Protein AF-A0A1A8BCS4-F1 (afdb_monomer)

Nearest PDB structures (foldseek):
  7fgg-assembly1_A  TM=2.139E-01  e=9.360E+00  Chikungunya virus strain S27-African prototype

pLDDT: mean 75.87, std 18.96, range [32.59, 96.94]

Organism: Nothobranchius kadleci (NCBI:txid1051664)

Solvent-accessible surface area (backbone atoms only — not comparable to full-atom values): 10227 Å² total; per-residue (Å²): 141,85,82,96,82,87,80,89,74,86,78,83,71,91,74,89,74,66,77,77,73,78,74,73,82,80,79,46,73,67,54,54,49,52,55,51,47,51,53,56,50,51,53,51,52,51,58,71,70,42,77,80,87,71,78,77,66,94,64,94,65,77,77,85,71,79,72,79,84,70,53,79,78,69,51,50,66,58,52,50,58,48,62,71,72,48,82,82,65,83,56,96,85,54,93,62,55,50,76,56,50,63,74,47,29,89,78,46,28,68,59,53,34,65,60,48,36,57,25,50,66,68,72,53,74,65,70,85,76,70,72,75,89,84,77,86,81,82,78,82,78,80,80,70,85,81,82,125

Sequence (148 aa):
LSEIRKKHEFYLTPSIVGPAAPLTPVFNKADANKFLNYFVDKIQDIKNKLPSFLSCNDDVDEPAVHLWTSFSPVKQDDILALATTMKPSFCLADVLPCKLLLKVFDTIGPWVTKLINPSLLSGVFPSCFKHVFVEPLLKKIKFGPSRS

Structure (mmCIF, N/CA/C/O backbone):
data_AF-A0A1A8BCS4-F1
#
_entry.id   AF-A0A1A8BCS4-F1
#
loop_
_atom_site.group_PDB
_atom_site.id
_atom_site.type_symbol
_atom_site.label_atom_id
_atom_site.label_alt_id
_atom_site.label_comp_id
_atom_site.label_asym_id
_atom_site.label_entity_id
_atom_site.label_seq_id
_atom_site.pdbx_PDB_ins_code
_atom_site.Cartn_x
_atom_site.Cartn_y
_atom_site.Cartn_z
_atom_site.occupancy
_atom_site.B_iso_or_equiv
_atom_site.auth_seq_id
_atom_site.auth_comp_id
_atom_site.auth_asym_id
_atom_site.auth_atom_id
_atom_site.pdbx_PDB_model_num
ATOM 1 N N . LEU A 1 1 ? -35.129 33.860 -31.487 1.00 41.19 1 LEU A N 1
ATOM 2 C CA . LEU A 1 1 ? -35.072 35.340 -31.470 1.00 41.19 1 LEU A CA 1
ATOM 3 C C . LEU A 1 1 ? -34.068 35.680 -30.379 1.00 41.19 1 LEU A C 1
ATOM 5 O O . LEU A 1 1 ? -34.359 35.323 -29.254 1.00 41.19 1 LEU A O 1
ATOM 9 N N . SER A 1 2 ? -32.848 36.167 -30.552 1.00 32.59 2 SER A N 1
ATOM 10 C CA . SER A 1 2 ? -32.024 36.827 -31.578 1.00 32.59 2 SER A CA 1
ATOM 11 C C . SER A 1 2 ? -30.594 36.650 -31.004 1.00 32.59 2 SER A C 1
ATOM 13 O O . SER A 1 2 ? -30.428 36.771 -29.801 1.00 32.59 2 SER A O 1
ATOM 15 N N . GLU A 1 3 ? -29.545 36.170 -31.658 1.00 35.62 3 GLU A N 1
ATOM 16 C CA . GLU A 1 3 ? -28.872 36.673 -32.846 1.00 35.62 3 GLU A CA 1
ATOM 17 C C . GLU A 1 3 ? -27.841 35.613 -33.262 1.00 35.62 3 GLU A C 1
ATOM 19 O O . GLU A 1 3 ? -26.779 35.452 -32.665 1.00 35.62 3 GLU A O 1
ATOM 24 N N . ILE A 1 4 ? -28.163 34.885 -34.326 1.00 41.84 4 ILE A N 1
ATOM 25 C CA . ILE A 1 4 ? -27.171 34.260 -35.193 1.00 41.84 4 ILE A CA 1
ATOM 26 C C . ILE A 1 4 ? -26.815 35.331 -36.221 1.00 41.84 4 ILE A C 1
ATOM 28 O O . ILE A 1 4 ? -27.629 35.609 -37.098 1.00 41.84 4 ILE A O 1
ATOM 32 N N . ARG A 1 5 ? -25.633 35.943 -36.077 1.00 40.88 5 ARG A N 1
ATOM 33 C CA . ARG A 1 5 ? -24.793 36.602 -37.105 1.00 40.88 5 ARG A CA 1
ATOM 34 C C . ARG A 1 5 ? -24.067 37.801 -36.502 1.00 40.88 5 ARG A C 1
ATOM 36 O O . ARG A 1 5 ? -24.657 38.860 -36.342 1.00 40.88 5 ARG A O 1
ATOM 43 N N . LYS A 1 6 ? -22.755 37.650 -36.326 1.00 38.75 6 LYS A N 1
ATOM 44 C CA . LYS A 1 6 ? -21.707 38.493 -36.938 1.00 38.75 6 LYS A CA 1
ATOM 45 C C . LYS A 1 6 ? -20.411 38.309 -36.155 1.00 38.75 6 LYS A C 1
ATOM 47 O O . LYS A 1 6 ? -20.215 38.921 -35.116 1.00 38.75 6 LYS A O 1
ATOM 52 N N . LYS A 1 7 ? -19.516 37.496 -36.709 1.00 37.81 7 LYS A N 1
ATOM 53 C CA . LYS A 1 7 ? -18.144 37.920 -37.015 1.00 37.81 7 LYS A CA 1
ATOM 54 C C . LYS A 1 7 ? -17.483 36.850 -37.880 1.00 37.81 7 LYS A C 1
ATOM 56 O O . LYS A 1 7 ? -16.666 36.055 -37.438 1.00 37.81 7 LYS A O 1
ATOM 61 N N . HIS A 1 8 ? -17.891 36.841 -39.148 1.00 43.78 8 HIS A N 1
ATOM 62 C CA . HIS A 1 8 ? -16.910 36.638 -40.201 1.00 43.78 8 HIS A CA 1
ATOM 63 C C . HIS A 1 8 ? -16.067 37.906 -40.241 1.00 43.78 8 HIS A C 1
ATOM 65 O O . HIS A 1 8 ? -16.564 38.951 -40.642 1.00 43.78 8 HIS A O 1
ATOM 71 N N . GLU A 1 9 ? -14.823 37.798 -39.805 1.00 36.09 9 GLU A N 1
ATOM 72 C CA . GLU A 1 9 ? -13.751 38.689 -40.229 1.00 36.09 9 GLU A CA 1
ATOM 73 C C . GLU A 1 9 ? -12.463 37.869 -40.184 1.00 36.09 9 GLU A C 1
ATOM 75 O O . GLU A 1 9 ? -11.677 37.897 -39.241 1.00 36.09 9 GLU A O 1
ATOM 80 N N . PHE A 1 10 ? -12.310 37.041 -41.219 1.00 42.88 10 PHE A N 1
ATOM 81 C CA . PHE A 1 10 ? -11.008 36.547 -41.631 1.00 42.88 10 PHE A CA 1
ATOM 82 C C . PHE A 1 10 ? -10.205 37.757 -42.114 1.00 42.88 10 PHE A C 1
ATOM 84 O O . PHE A 1 10 ? -10.285 38.135 -43.281 1.00 42.88 10 PHE A O 1
ATOM 91 N N . TYR A 1 11 ? -9.439 38.376 -41.221 1.00 34.12 11 TYR A N 1
ATOM 92 C CA . TYR A 1 11 ? -8.345 39.245 -41.635 1.00 34.12 11 TYR A CA 1
ATOM 93 C C . TYR A 1 11 ? -7.176 38.356 -42.056 1.00 34.12 11 TYR A C 1
ATOM 95 O O . TYR A 1 11 ? -6.344 37.949 -41.249 1.00 34.12 11 TYR A O 1
ATOM 103 N N . LEU A 1 12 ? -7.149 38.031 -43.347 1.00 39.19 12 LEU A N 1
ATOM 104 C CA . LEU A 1 12 ? -5.924 37.673 -44.048 1.00 39.19 12 LEU A CA 1
ATOM 105 C C . LEU A 1 12 ? -5.049 38.930 -44.099 1.00 39.19 12 LEU A C 1
ATOM 107 O O . LEU A 1 12 ? -5.304 39.828 -44.897 1.00 39.19 12 LEU A O 1
ATOM 111 N N . THR A 1 13 ? -4.023 39.010 -43.255 1.00 49.34 13 THR A N 1
ATOM 112 C CA . THR A 1 13 ? -2.891 39.902 -43.515 1.00 49.34 13 THR A CA 1
ATOM 113 C C . THR A 1 13 ? -1.784 39.094 -44.198 1.00 49.34 13 THR A C 1
ATOM 115 O O . THR A 1 13 ? -1.389 38.040 -43.694 1.00 49.34 13 THR A O 1
ATOM 118 N N . PRO A 1 14 ? -1.258 39.542 -45.351 1.00 46.28 14 PRO A N 1
ATOM 119 C CA . PRO A 1 14 ? -0.080 38.940 -45.946 1.00 46.28 14 PRO A CA 1
ATOM 120 C C . PRO A 1 14 ? 1.138 39.473 -45.189 1.00 46.28 14 PRO A C 1
ATOM 122 O O . PRO A 1 14 ? 1.751 40.455 -45.592 1.00 46.28 14 PRO A O 1
ATOM 125 N N . SER A 1 15 ? 1.488 38.841 -44.070 1.00 46.62 15 SER A N 1
ATOM 126 C CA . SER A 1 15 ? 2.812 39.019 -43.467 1.00 46.62 15 SER A CA 1
ATOM 127 C C . SER A 1 15 ? 3.677 37.815 -43.827 1.00 46.62 15 SER A C 1
ATOM 129 O O . SER A 1 15 ? 3.960 36.944 -43.009 1.00 46.62 15 SER A O 1
ATOM 131 N N . ILE A 1 16 ? 4.045 37.733 -45.108 1.00 54.09 16 ILE A N 1
ATOM 132 C CA . ILE A 1 16 ? 5.029 36.771 -45.620 1.00 54.09 16 ILE A CA 1
ATOM 133 C C . ILE A 1 16 ? 6.396 37.456 -45.626 1.00 54.09 16 ILE A C 1
ATOM 135 O O . ILE A 1 16 ? 6.990 37.632 -46.675 1.00 54.09 16 ILE A O 1
ATOM 139 N N . VAL A 1 17 ? 6.866 37.887 -44.455 1.00 55.78 17 VAL A N 1
ATOM 140 C CA . VAL A 1 17 ? 8.291 37.890 -44.083 1.00 55.78 17 VAL A CA 1
ATOM 141 C C . VAL A 1 17 ? 8.333 37.802 -42.555 1.00 55.78 17 VAL A C 1
ATOM 143 O O . VAL A 1 17 ? 8.507 38.792 -41.850 1.00 55.78 17 VAL A O 1
ATOM 146 N N . GLY A 1 18 ? 8.135 36.599 -42.017 1.00 51.62 18 GLY A N 1
ATOM 147 C CA . GLY A 1 18 ? 8.740 36.280 -40.726 1.00 51.62 18 GLY A CA 1
ATOM 148 C C . GLY A 1 18 ? 10.253 36.132 -40.930 1.00 51.62 18 GLY A C 1
ATOM 149 O O . GLY A 1 18 ? 10.655 35.676 -42.007 1.00 51.62 18 GLY A O 1
ATOM 150 N N . PRO A 1 19 ? 11.113 36.499 -39.960 1.00 57.84 19 PRO A N 1
ATOM 151 C CA . PRO A 1 19 ? 12.516 36.105 -40.026 1.00 57.84 19 PRO A CA 1
ATOM 152 C C . PRO A 1 19 ? 12.567 34.587 -40.215 1.00 57.84 19 PRO A C 1
ATOM 154 O O . PRO A 1 19 ? 11.769 33.870 -39.605 1.00 57.84 19 PRO A O 1
ATOM 157 N N . ALA A 1 20 ? 13.442 34.125 -41.113 1.00 54.41 20 ALA A N 1
ATOM 158 C CA . ALA A 1 20 ? 13.601 32.713 -41.436 1.00 54.41 20 ALA A CA 1
ATOM 159 C C . ALA A 1 20 ? 13.521 31.875 -40.154 1.00 54.41 20 ALA A C 1
ATOM 161 O O . ALA A 1 20 ? 14.235 32.162 -39.189 1.00 54.41 20 ALA A O 1
ATOM 162 N N . ALA A 1 21 ? 12.615 30.889 -40.131 1.00 59.25 21 ALA A N 1
ATOM 163 C CA . ALA A 1 21 ? 12.512 29.961 -39.014 1.00 59.25 21 ALA A CA 1
ATOM 164 C C . ALA A 1 21 ? 13.931 29.473 -38.674 1.00 59.25 21 ALA A C 1
ATOM 166 O O . ALA A 1 21 ? 14.669 29.138 -39.610 1.00 59.25 21 ALA A O 1
ATOM 167 N N . PRO A 1 22 ? 14.351 29.486 -37.392 1.00 59.44 22 PRO A N 1
ATOM 168 C CA . PRO A 1 22 ? 15.677 29.015 -37.025 1.00 59.44 22 PRO A CA 1
ATOM 169 C C . PRO A 1 22 ? 15.848 27.631 -37.636 1.00 59.44 22 PRO A C 1
ATOM 171 O O . PRO A 1 22 ? 14.982 26.772 -37.453 1.00 59.44 22 PRO A O 1
ATOM 174 N N . LEU A 1 23 ? 16.903 27.478 -38.443 1.00 60.16 23 LEU A N 1
ATOM 175 C CA . LEU A 1 23 ? 17.182 26.257 -39.186 1.00 60.16 23 LEU A CA 1
ATOM 176 C C . LEU A 1 23 ? 16.976 25.078 -38.238 1.00 60.16 23 LEU A C 1
ATOM 178 O O . LEU A 1 23 ? 17.609 25.015 -37.182 1.00 60.16 23 LEU A O 1
ATOM 182 N N . THR A 1 24 ? 16.052 24.179 -38.586 1.00 59.91 24 THR A N 1
ATOM 183 C CA . THR A 1 24 ? 15.901 22.919 -37.862 1.00 59.91 24 THR A CA 1
ATOM 184 C C . THR A 1 24 ? 17.289 22.299 -37.774 1.00 59.91 24 THR A C 1
ATOM 186 O O . THR A 1 24 ? 17.925 22.185 -38.828 1.00 59.91 24 THR A O 1
ATOM 189 N N . PRO A 1 25 ? 17.795 21.950 -36.576 1.00 63.69 25 PRO A N 1
ATOM 190 C CA . PRO A 1 25 ? 19.111 21.345 -36.462 1.00 63.69 25 PRO A CA 1
ATOM 191 C C . PRO A 1 25 ? 19.150 20.139 -37.396 1.00 63.69 25 PRO A C 1
ATOM 193 O O . PRO A 1 25 ? 18.360 19.203 -37.261 1.00 63.69 25 PRO A O 1
ATOM 196 N N . VAL A 1 26 ? 20.004 20.220 -38.416 1.00 67.94 26 VAL A N 1
ATOM 197 C CA . VAL A 1 26 ? 20.188 19.142 -39.381 1.00 67.94 26 VAL A CA 1
ATOM 198 C C . VAL A 1 26 ? 20.981 18.076 -38.649 1.00 67.94 26 VAL A C 1
ATOM 200 O O . VAL A 1 26 ? 22.208 18.122 -38.614 1.00 67.94 26 VAL A O 1
ATOM 203 N N . PHE A 1 27 ? 20.264 17.158 -38.003 1.00 67.56 27 PHE A N 1
ATOM 204 C CA . PHE A 1 27 ? 20.868 16.008 -37.350 1.00 67.56 27 PHE A CA 1
ATOM 205 C C . PHE A 1 27 ? 21.545 15.163 -38.418 1.00 67.56 27 PHE A C 1
ATOM 207 O O . PHE A 1 27 ? 20.891 14.582 -39.289 1.00 67.56 27 PHE A O 1
ATOM 214 N N . ASN A 1 28 ? 22.868 15.134 -38.378 1.00 77.25 28 ASN A N 1
ATOM 215 C CA . ASN A 1 28 ? 23.650 14.340 -39.305 1.00 77.25 28 ASN A CA 1
ATOM 216 C C . ASN A 1 28 ? 23.972 12.970 -38.681 1.00 77.25 28 ASN A C 1
ATOM 218 O O . ASN A 1 28 ? 23.711 12.693 -37.507 1.00 77.25 28 ASN A O 1
ATOM 222 N N . LYS A 1 29 ? 24.564 12.078 -39.477 1.00 78.25 29 LYS A N 1
ATOM 223 C CA . LYS A 1 29 ? 24.953 10.737 -39.016 1.00 78.25 29 LYS A CA 1
ATOM 224 C C . LYS A 1 29 ? 25.927 10.778 -37.826 1.00 78.25 29 LYS A C 1
ATOM 226 O O . LYS A 1 29 ? 25.906 9.870 -37.001 1.00 78.25 29 LYS A O 1
ATOM 231 N N . ALA A 1 30 ? 26.762 11.812 -37.718 1.00 80.88 30 ALA A N 1
ATOM 232 C CA . ALA A 1 30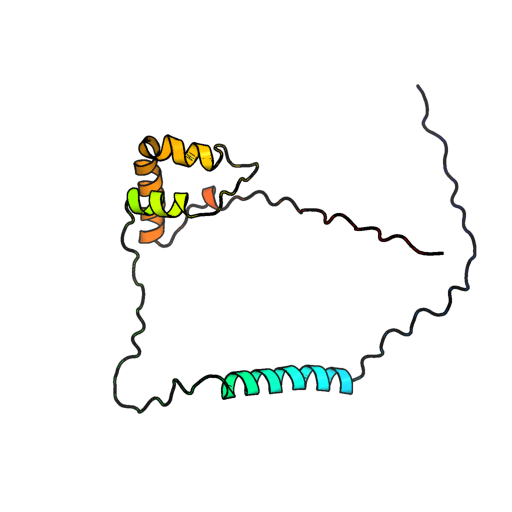 ? 27.684 11.968 -36.597 1.00 80.88 30 ALA A CA 1
ATOM 233 C C . ALA A 1 30 ? 26.944 12.299 -35.289 1.00 80.88 30 ALA A C 1
ATOM 235 O O . ALA A 1 30 ? 27.313 11.760 -34.247 1.00 80.88 30 ALA A O 1
ATOM 236 N N . ASP A 1 31 ? 25.863 13.083 -35.338 1.00 84.31 31 ASP A N 1
ATOM 237 C CA . ASP A 1 31 ? 25.013 13.363 -34.171 1.00 84.31 31 ASP A CA 1
ATOM 238 C C . ASP A 1 31 ? 24.293 12.101 -33.685 1.00 84.31 31 ASP A C 1
ATOM 240 O O . ASP A 1 31 ? 24.260 11.821 -32.485 1.00 84.31 31 ASP A O 1
ATOM 244 N N . ALA A 1 32 ? 23.787 11.288 -34.618 1.00 86.12 32 ALA A N 1
ATOM 245 C CA . ALA A 1 32 ? 23.178 9.996 -34.304 1.00 86.12 32 ALA A CA 1
ATOM 246 C C . ALA A 1 32 ? 24.191 9.014 -33.689 1.00 86.12 32 ALA A C 1
ATOM 248 O O . ALA A 1 32 ? 23.893 8.353 -32.695 1.00 86.12 32 ALA A O 1
ATOM 249 N N . ASN A 1 33 ? 25.413 8.960 -34.229 1.00 91.06 33 ASN A N 1
ATOM 250 C CA . ASN A 1 33 ? 26.482 8.126 -33.680 1.00 91.06 33 ASN A CA 1
ATOM 251 C C . ASN A 1 33 ? 26.915 8.599 -32.286 1.00 91.06 33 ASN A C 1
ATOM 253 O O . ASN A 1 33 ? 27.124 7.779 -31.397 1.00 91.06 33 ASN A O 1
ATOM 257 N N . LYS A 1 34 ? 27.009 9.915 -32.065 1.00 92.56 34 LYS A N 1
ATOM 258 C CA . LYS A 1 34 ? 27.320 10.491 -30.750 1.00 92.56 34 LYS A CA 1
ATOM 259 C C . LYS A 1 34 ? 26.233 10.167 -29.727 1.00 92.56 34 LYS A C 1
ATOM 261 O O . LYS A 1 34 ? 26.552 9.822 -28.591 1.00 92.56 34 LYS A O 1
ATOM 266 N N . PHE A 1 35 ? 24.968 10.246 -30.135 1.00 90.94 35 PHE A N 1
ATOM 267 C CA . PHE A 1 35 ? 23.835 9.844 -29.309 1.00 90.94 35 PHE A CA 1
ATOM 268 C C . PHE A 1 35 ? 23.918 8.361 -28.943 1.00 90.94 35 PHE A C 1
ATOM 270 O O . PHE A 1 35 ? 23.842 8.035 -27.765 1.00 90.94 35 PHE A O 1
ATOM 277 N N . LEU A 1 36 ? 24.145 7.472 -29.914 1.00 93.62 36 LEU A N 1
ATOM 278 C CA . LEU A 1 36 ? 24.282 6.035 -29.666 1.00 93.62 36 LEU A CA 1
ATOM 279 C C . LEU A 1 36 ? 25.444 5.722 -28.712 1.00 93.62 36 LEU A C 1
ATOM 281 O O . LEU A 1 36 ? 25.248 5.022 -27.717 1.00 93.62 36 LEU A O 1
ATOM 285 N N . ASN A 1 37 ? 26.627 6.274 -28.987 1.00 95.69 37 ASN A N 1
ATOM 286 C CA . ASN A 1 37 ? 27.828 6.029 -28.189 1.00 95.69 37 ASN A CA 1
ATOM 287 C C . ASN A 1 37 ? 27.650 6.496 -26.742 1.00 95.69 37 ASN A C 1
ATOM 289 O O . ASN A 1 37 ? 28.056 5.784 -25.833 1.00 95.69 37 ASN A O 1
ATOM 293 N N . TYR A 1 38 ? 26.936 7.605 -26.507 1.00 96.75 38 TYR A N 1
ATOM 294 C CA . TYR A 1 38 ? 26.606 8.037 -25.147 1.00 96.75 38 TYR A CA 1
ATOM 295 C C . TYR A 1 38 ? 25.902 6.940 -24.336 1.00 96.75 38 TYR A C 1
ATOM 297 O O . TYR A 1 38 ? 26.236 6.743 -23.170 1.00 96.75 38 TYR A O 1
ATOM 305 N N . PHE A 1 39 ? 24.939 6.213 -24.916 1.00 95.19 39 PHE A N 1
ATOM 306 C CA . PHE A 1 39 ? 24.253 5.135 -24.192 1.00 95.19 39 PHE A CA 1
ATOM 307 C C . PHE A 1 39 ? 25.144 3.917 -23.989 1.00 95.19 39 PHE A C 1
ATOM 309 O O . PHE A 1 39 ? 25.099 3.322 -22.913 1.00 95.19 39 PHE A O 1
ATOM 316 N N . VAL A 1 40 ? 25.955 3.559 -24.987 1.00 95.81 40 VAL A N 1
ATOM 317 C CA . VAL A 1 40 ? 26.926 2.460 -24.868 1.00 95.81 40 VAL A CA 1
ATOM 318 C C . VAL A 1 40 ? 27.891 2.742 -23.718 1.00 95.81 40 VAL A C 1
ATOM 320 O O . VAL A 1 40 ? 28.003 1.923 -22.802 1.00 95.81 40 VAL A O 1
ATOM 323 N N . ASP A 1 41 ? 28.488 3.932 -23.710 1.00 96.94 41 ASP A N 1
ATOM 324 C CA . ASP A 1 41 ? 29.428 4.371 -22.681 1.00 96.94 41 ASP A CA 1
ATOM 325 C C . ASP A 1 41 ? 28.741 4.436 -21.316 1.00 96.94 41 ASP A C 1
ATOM 327 O O . ASP A 1 41 ? 29.249 3.888 -20.344 1.00 96.94 41 ASP A O 1
ATOM 331 N N . LYS A 1 42 ? 27.533 5.013 -21.234 1.00 95.00 42 LYS A N 1
ATOM 332 C CA . LYS A 1 42 ? 26.747 5.085 -19.991 1.00 95.00 42 LYS A CA 1
ATOM 333 C C . LYS A 1 42 ? 26.468 3.700 -19.407 1.00 95.00 42 LYS A C 1
ATOM 335 O O . LYS A 1 42 ? 26.566 3.525 -18.194 1.00 95.00 42 LYS A O 1
ATOM 340 N N . ILE A 1 43 ? 26.098 2.729 -20.242 1.00 92.81 43 ILE A N 1
ATOM 341 C CA . ILE A 1 43 ? 25.823 1.355 -19.804 1.00 92.81 43 ILE A CA 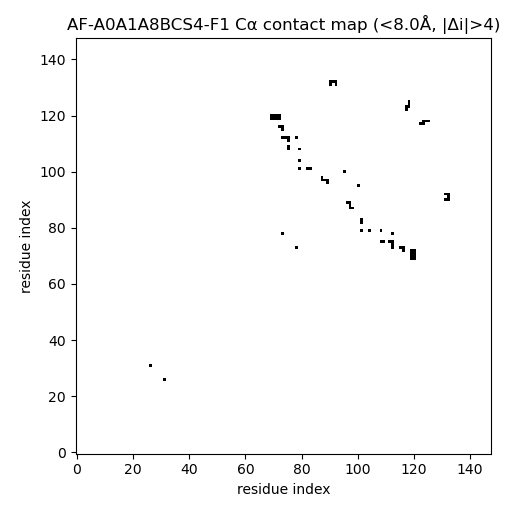1
ATOM 342 C C . ILE A 1 43 ? 27.103 0.702 -19.284 1.00 92.81 43 ILE A C 1
ATOM 344 O O . ILE A 1 43 ? 27.058 0.056 -18.237 1.00 92.81 43 ILE A O 1
ATOM 348 N N . GLN A 1 44 ? 28.234 0.871 -19.975 1.00 93.81 44 GLN A N 1
ATOM 349 C CA . GLN A 1 44 ? 29.521 0.360 -19.495 1.00 93.81 44 GLN A CA 1
ATOM 350 C C . GLN A 1 44 ? 29.926 1.010 -18.173 1.00 93.81 44 GLN A C 1
ATOM 352 O O . GLN A 1 44 ? 30.289 0.309 -17.235 1.00 93.81 44 GLN A O 1
ATOM 357 N N . ASP A 1 45 ? 29.774 2.325 -18.056 1.00 94.38 45 ASP A N 1
ATOM 358 C CA . ASP A 1 45 ? 30.056 3.074 -16.835 1.00 94.38 45 ASP A CA 1
ATOM 359 C C . ASP A 1 45 ? 29.221 2.580 -15.651 1.00 94.38 45 ASP A C 1
ATOM 361 O O . ASP A 1 45 ? 29.743 2.410 -14.551 1.00 94.38 45 ASP A O 1
ATOM 365 N N . ILE A 1 46 ? 27.925 2.333 -15.866 1.00 91.50 46 ILE A N 1
ATOM 366 C CA . ILE A 1 46 ? 27.038 1.770 -14.841 1.00 91.50 46 ILE A CA 1
ATOM 367 C C . ILE A 1 46 ? 27.503 0.364 -14.457 1.00 91.50 46 ILE A C 1
ATOM 369 O O . ILE A 1 46 ? 27.595 0.080 -13.268 1.00 91.50 46 ILE A O 1
ATOM 373 N N . LYS A 1 47 ? 27.833 -0.494 -15.431 1.00 86.88 47 LYS A N 1
ATOM 374 C CA . LYS A 1 47 ? 28.338 -1.854 -15.173 1.00 86.88 47 LYS A CA 1
ATOM 375 C C . LYS A 1 47 ? 29.649 -1.849 -14.386 1.00 86.88 47 LYS A C 1
ATOM 377 O O . LYS A 1 47 ? 29.789 -2.646 -13.473 1.00 86.88 47 LYS A O 1
ATOM 382 N N . ASN A 1 48 ? 30.567 -0.941 -14.708 1.00 87.06 48 ASN A N 1
ATOM 383 C CA . ASN A 1 48 ? 31.869 -0.829 -14.046 1.00 87.06 48 ASN A CA 1
ATOM 384 C C . ASN A 1 48 ? 31.761 -0.237 -12.632 1.00 87.06 48 ASN A C 1
ATOM 386 O O . ASN A 1 48 ? 32.571 -0.554 -11.766 1.00 87.06 48 ASN A O 1
ATOM 390 N N . LYS A 1 49 ? 30.785 0.651 -12.400 1.00 87.81 49 LYS A N 1
ATOM 391 C CA . LYS A 1 49 ? 30.509 1.249 -11.080 1.00 87.81 49 LYS A CA 1
ATOM 392 C C . LYS A 1 49 ? 29.670 0.346 -10.188 1.00 87.81 49 LYS A C 1
ATOM 394 O O . LYS A 1 49 ? 29.618 0.570 -8.980 1.00 87.81 49 LYS A O 1
ATOM 399 N N . LEU A 1 50 ? 28.984 -0.628 -10.774 1.00 82.06 50 LEU A N 1
ATOM 400 C CA . LEU A 1 50 ? 28.277 -1.645 -10.029 1.00 82.06 50 LEU A CA 1
ATOM 401 C C . LEU A 1 50 ? 29.330 -2.567 -9.393 1.00 82.06 50 LEU A C 1
ATOM 403 O O . LEU A 1 50 ? 30.168 -3.101 -10.119 1.00 82.06 50 LEU A O 1
ATOM 407 N N . PRO A 1 51 ? 29.345 -2.738 -8.061 1.00 72.69 51 PRO A N 1
ATOM 408 C CA . PRO A 1 51 ? 30.259 -3.677 -7.428 1.00 72.69 51 PRO A CA 1
ATOM 409 C C . PRO A 1 51 ? 30.100 -5.059 -8.068 1.00 72.69 51 PRO A C 1
ATOM 411 O O . PRO A 1 51 ? 28.982 -5.473 -8.373 1.00 72.69 51 PRO A O 1
ATOM 414 N N . SER A 1 52 ? 31.204 -5.773 -8.282 1.00 64.19 52 SER A N 1
ATOM 415 C CA . SER A 1 52 ? 31.192 -7.144 -8.793 1.00 64.19 52 SER A CA 1
ATOM 416 C C . SER A 1 52 ? 30.535 -8.079 -7.774 1.00 64.19 52 SER A C 1
ATOM 418 O O . SER A 1 52 ? 31.217 -8.794 -7.051 1.00 64.19 52 SER A O 1
ATOM 420 N N . PHE A 1 53 ? 29.205 -8.092 -7.686 1.00 57.59 53 PHE A N 1
ATOM 421 C CA . PHE A 1 53 ? 28.481 -9.032 -6.821 1.00 57.59 53 PHE A CA 1
ATOM 422 C C . PHE A 1 53 ? 28.483 -10.460 -7.381 1.00 57.59 53 PHE A C 1
ATOM 424 O O . PHE A 1 53 ? 27.875 -11.347 -6.801 1.00 57.59 53 PHE A O 1
ATOM 431 N N . LEU A 1 54 ? 29.123 -10.676 -8.532 1.00 55.78 54 LEU A N 1
ATOM 432 C CA . LEU A 1 54 ? 29.151 -11.943 -9.247 1.00 55.78 54 LEU A CA 1
ATOM 433 C C . LEU A 1 54 ? 30.589 -12.272 -9.658 1.00 55.78 54 LEU A C 1
ATOM 435 O O . LEU A 1 54 ? 30.903 -12.366 -10.840 1.00 55.78 54 LEU A O 1
ATOM 439 N N . SER A 1 55 ? 31.474 -12.453 -8.680 1.00 50.38 55 SER A N 1
ATOM 440 C CA . SER A 1 55 ? 32.503 -13.483 -8.835 1.00 50.38 55 SER A CA 1
ATOM 441 C C . SER A 1 55 ? 31.912 -14.750 -8.233 1.00 50.38 55 SER A C 1
ATOM 443 O O . SER A 1 55 ? 32.141 -15.069 -7.071 1.00 50.38 55 SER A O 1
ATOM 445 N N . CYS A 1 56 ? 31.035 -15.388 -9.006 1.00 45.41 56 CYS A N 1
ATOM 446 C CA . CYS A 1 56 ? 30.520 -16.714 -8.711 1.00 45.41 56 CYS A CA 1
ATOM 447 C C . CYS A 1 56 ? 31.714 -17.668 -8.784 1.00 45.41 56 CYS A C 1
ATOM 449 O O . CYS A 1 56 ? 32.135 -18.049 -9.873 1.00 45.41 56 CYS A O 1
ATOM 451 N N . ASN A 1 57 ? 32.321 -17.968 -7.638 1.00 49.16 57 ASN A N 1
ATOM 452 C CA . ASN A 1 57 ? 33.120 -19.177 -7.530 1.00 49.16 57 ASN A CA 1
ATOM 453 C C . ASN A 1 57 ? 32.123 -20.339 -7.597 1.00 49.16 57 ASN A C 1
ATOM 455 O O . ASN A 1 57 ? 31.120 -20.313 -6.888 1.00 49.16 57 ASN A O 1
ATOM 459 N N . ASP A 1 58 ? 32.382 -21.288 -8.494 1.00 48.25 58 ASP A N 1
ATOM 460 C CA . ASP A 1 58 ? 31.624 -22.521 -8.762 1.00 48.25 58 ASP A CA 1
ATOM 461 C C . ASP A 1 58 ? 31.633 -23.510 -7.571 1.00 48.25 58 ASP A C 1
ATOM 463 O O . ASP A 1 58 ? 31.834 -24.709 -7.737 1.00 48.25 58 ASP A O 1
ATOM 467 N N . ASP A 1 59 ? 31.404 -23.027 -6.353 1.00 47.47 59 ASP A N 1
ATOM 468 C CA . ASP A 1 59 ? 31.088 -23.865 -5.204 1.00 47.47 59 ASP A CA 1
ATOM 469 C C . ASP A 1 59 ? 29.626 -23.627 -4.846 1.00 47.47 59 ASP A C 1
ATOM 471 O O . ASP A 1 59 ? 29.213 -22.522 -4.501 1.00 47.47 59 ASP A O 1
ATOM 475 N N . VAL A 1 60 ? 28.849 -24.693 -5.023 1.00 53.38 60 VAL A N 1
ATOM 476 C CA . VAL A 1 60 ? 27.407 -24.809 -4.820 1.00 53.38 60 VAL A CA 1
ATOM 477 C C . VAL A 1 60 ? 26.968 -24.128 -3.523 1.00 53.38 60 VAL A C 1
ATOM 479 O O . VAL A 1 60 ? 26.978 -24.733 -2.456 1.00 53.38 60 VAL A O 1
ATOM 482 N N . ASP A 1 61 ? 26.507 -22.892 -3.639 1.00 53.47 61 ASP A N 1
ATOM 483 C CA . ASP A 1 61 ? 25.462 -22.365 -2.781 1.00 53.47 61 ASP A CA 1
ATOM 484 C C . ASP A 1 61 ? 24.414 -21.810 -3.741 1.00 53.47 61 ASP A C 1
ATOM 486 O O . ASP A 1 61 ? 24.647 -20.854 -4.487 1.00 53.47 61 ASP A O 1
ATOM 490 N N . GLU A 1 62 ? 23.304 -22.538 -3.834 1.00 56.53 62 GLU A N 1
ATOM 491 C CA . GLU A 1 62 ? 22.120 -22.158 -4.592 1.00 56.53 62 GLU A CA 1
ATOM 492 C C . GLU A 1 62 ? 21.878 -20.657 -4.369 1.00 56.53 62 GLU A C 1
ATOM 494 O O . GLU A 1 62 ? 21.833 -20.232 -3.208 1.00 56.53 62 GLU A O 1
ATOM 49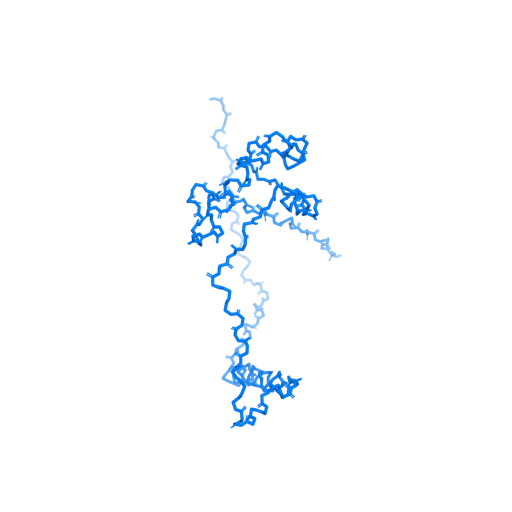9 N N . PRO A 1 63 ? 21.767 -19.813 -5.421 1.00 56.88 63 PRO A N 1
ATOM 500 C CA . PRO A 1 63 ? 21.385 -18.433 -5.186 1.00 56.88 63 PRO A CA 1
ATOM 501 C C . PRO A 1 63 ? 20.090 -18.531 -4.400 1.00 56.88 63 PRO A C 1
ATOM 503 O O . PRO A 1 63 ? 19.180 -19.220 -4.853 1.00 56.88 63 PRO A O 1
ATOM 506 N N . ALA A 1 64 ? 20.018 -17.923 -3.215 1.00 59.06 64 ALA A N 1
ATOM 507 C CA . ALA A 1 64 ? 18.781 -17.853 -2.460 1.00 59.06 64 ALA A CA 1
ATOM 508 C C . ALA A 1 64 ? 17.792 -17.003 -3.271 1.00 59.06 64 ALA A C 1
ATOM 510 O O . ALA A 1 64 ? 17.534 -15.833 -2.992 1.00 59.06 64 ALA A O 1
ATOM 511 N N . VAL A 1 65 ? 17.246 -17.589 -4.334 1.00 59.06 65 VAL A N 1
ATOM 512 C CA . VAL A 1 65 ? 15.994 -17.212 -4.936 1.00 59.06 65 VAL A CA 1
ATOM 513 C C . VAL A 1 65 ? 15.004 -17.507 -3.834 1.00 59.06 65 VAL A C 1
ATOM 515 O O . VAL A 1 65 ? 14.493 -18.614 -3.701 1.00 59.06 65 VAL A O 1
ATOM 518 N N . HIS A 1 66 ? 14.780 -16.510 -2.983 1.00 62.91 66 HIS A N 1
ATOM 519 C CA . HIS A 1 66 ? 13.615 -16.451 -2.125 1.00 62.91 66 HIS A CA 1
ATOM 520 C C . HIS A 1 66 ? 12.399 -16.405 -3.049 1.00 62.91 66 HIS A C 1
ATOM 522 O O . HIS A 1 66 ? 11.836 -15.347 -3.327 1.00 62.91 66 HIS A O 1
ATOM 528 N N . LEU A 1 67 ? 12.050 -17.564 -3.604 1.00 71.50 67 LEU A N 1
ATOM 529 C CA . LEU A 1 67 ? 10.909 -17.734 -4.463 1.00 71.50 67 LEU A CA 1
ATOM 530 C C . LEU A 1 67 ? 9.708 -17.572 -3.547 1.00 71.50 67 LEU A C 1
ATOM 532 O O . LEU A 1 67 ? 9.384 -18.444 -2.743 1.00 71.50 67 LEU A O 1
ATOM 536 N N . TRP A 1 68 ? 9.092 -16.399 -3.611 1.00 72.81 68 TRP A N 1
ATOM 537 C CA . TRP A 1 68 ? 7.832 -16.141 -2.937 1.00 72.81 68 TRP A CA 1
ATOM 538 C C . TRP A 1 68 ? 6.756 -16.971 -3.628 1.00 72.81 68 TRP A C 1
ATOM 540 O O . TRP A 1 68 ? 6.150 -16.548 -4.608 1.00 72.81 68 TRP A O 1
ATOM 550 N N . THR A 1 69 ? 6.563 -18.192 -3.139 1.00 83.44 69 THR A N 1
ATOM 551 C CA . THR A 1 69 ? 5.576 -19.136 -3.673 1.00 83.44 69 THR A CA 1
ATOM 552 C C . THR A 1 69 ? 4.162 -18.822 -3.196 1.00 83.44 69 THR A C 1
ATOM 554 O O . THR A 1 69 ? 3.196 -19.239 -3.828 1.00 83.44 69 THR A O 1
ATOM 557 N N . SER A 1 70 ? 4.025 -18.080 -2.094 1.00 86.38 70 SER A N 1
ATOM 558 C CA . SER A 1 70 ? 2.734 -17.696 -1.526 1.00 86.38 70 SER A CA 1
ATOM 559 C C . SER A 1 70 ? 2.854 -16.470 -0.627 1.00 86.38 70 SER A C 1
ATOM 561 O O . SER A 1 70 ? 3.913 -16.212 -0.054 1.00 86.38 70 SER A O 1
ATOM 563 N N . PHE A 1 71 ? 1.744 -15.756 -0.457 1.00 90.62 71 PHE A N 1
ATOM 564 C CA . PHE A 1 71 ? 1.607 -14.706 0.543 1.00 90.62 71 PHE A CA 1
ATOM 565 C C . PHE A 1 71 ? 0.950 -15.259 1.807 1.00 90.62 71 PHE A C 1
ATOM 567 O O . PHE A 1 71 ? -0.061 -15.962 1.739 1.00 90.62 71 PHE A O 1
ATOM 574 N N . SER A 1 72 ? 1.481 -14.878 2.966 1.00 91.06 72 SER A N 1
ATOM 575 C CA . SER A 1 72 ? 0.789 -15.095 4.233 1.00 91.06 72 SER A CA 1
ATOM 576 C C . SER A 1 72 ? -0.498 -14.259 4.274 1.00 91.06 72 SER A C 1
ATOM 578 O O . SER A 1 72 ? -0.472 -13.095 3.864 1.00 91.06 72 SER A O 1
ATOM 580 N N . PRO A 1 73 ? -1.616 -14.805 4.785 1.00 94.00 73 PRO A N 1
ATOM 581 C CA . PRO A 1 73 ? -2.830 -14.028 4.989 1.00 94.00 73 PRO A CA 1
ATOM 582 C C . PRO A 1 73 ? -2.575 -12.821 5.896 1.00 94.00 73 PRO A C 1
ATOM 584 O O . PRO A 1 73 ? -1.942 -12.949 6.945 1.00 94.00 73 PRO A O 1
ATOM 587 N N . VAL A 1 74 ? -3.108 -11.665 5.511 1.00 96.75 74 VAL A N 1
ATOM 588 C CA . VAL A 1 74 ? -3.068 -10.439 6.312 1.00 96.75 74 VAL A CA 1
ATOM 589 C C . VAL A 1 74 ? -4.208 -10.414 7.326 1.00 96.75 74 VAL A C 1
ATOM 591 O O . VAL A 1 74 ? -5.288 -10.975 7.091 1.00 96.75 74 VAL A O 1
ATOM 594 N N . LYS A 1 75 ? -3.976 -9.744 8.454 1.00 96.88 75 LYS A N 1
ATOM 595 C CA . LYS A 1 75 ? -4.978 -9.472 9.487 1.00 96.88 75 LYS A CA 1
ATOM 596 C C . LYS A 1 75 ? -5.582 -8.084 9.298 1.00 96.88 75 LYS A C 1
ATOM 598 O O . LYS A 1 75 ? -5.041 -7.227 8.602 1.00 96.88 75 LYS A O 1
ATOM 603 N N . GLN A 1 76 ? -6.701 -7.854 9.977 1.00 96.81 76 GLN A N 1
ATOM 604 C CA . GLN A 1 76 ? -7.363 -6.553 9.991 1.00 96.81 76 GLN A CA 1
ATOM 605 C C . GLN A 1 76 ? -6.433 -5.441 10.501 1.00 96.81 76 GLN A C 1
ATOM 607 O O . GLN A 1 76 ? -6.389 -4.372 9.897 1.00 96.81 76 GLN A O 1
ATOM 612 N N . ASP A 1 77 ? -5.656 -5.712 11.552 1.00 96.62 77 ASP A N 1
ATOM 613 C CA . ASP A 1 77 ? -4.718 -4.743 12.130 1.00 96.62 77 ASP A CA 1
ATOM 614 C C . ASP A 1 77 ? -3.602 -4.364 11.150 1.00 96.62 77 ASP A C 1
ATOM 616 O O . ASP A 1 77 ? -3.247 -3.191 11.051 1.00 96.62 77 ASP A O 1
ATOM 620 N N . ASP A 1 78 ? -3.110 -5.330 10.365 1.00 96.44 78 ASP A N 1
ATOM 621 C CA . ASP A 1 78 ? -2.098 -5.082 9.332 1.00 96.44 78 ASP A CA 1
ATOM 622 C C . ASP A 1 78 ? -2.643 -4.114 8.271 1.00 96.44 78 ASP A C 1
ATOM 624 O O . ASP A 1 78 ? -1.975 -3.161 7.865 1.00 96.44 78 ASP A O 1
ATOM 628 N N . ILE A 1 79 ? -3.896 -4.325 7.850 1.00 95.88 79 ILE A N 1
ATOM 629 C CA . ILE A 1 79 ? -4.569 -3.473 6.864 1.00 95.88 79 ILE A CA 1
ATOM 630 C C . ILE A 1 79 ? -4.845 -2.083 7.444 1.00 95.88 79 ILE A C 1
ATOM 632 O O . ILE A 1 79 ? -4.653 -1.090 6.744 1.00 95.88 79 ILE A O 1
ATOM 636 N N . LEU A 1 80 ? -5.268 -1.984 8.707 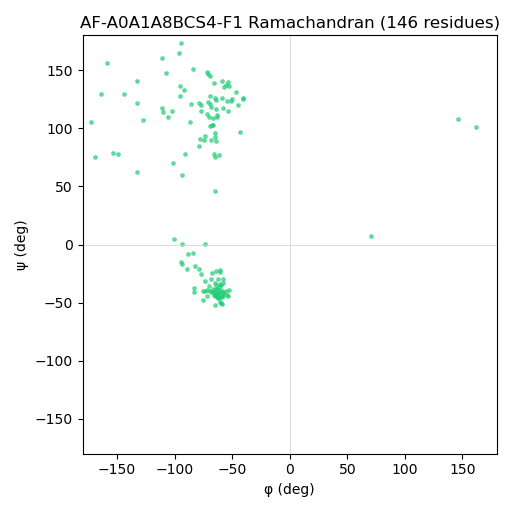1.00 95.69 80 LEU A N 1
ATOM 637 C CA . LEU A 1 80 ? -5.513 -0.698 9.362 1.00 95.69 80 LEU A CA 1
ATOM 638 C C . LEU A 1 80 ? -4.217 0.109 9.513 1.00 95.69 80 LEU A C 1
ATOM 640 O O . LEU A 1 80 ? -4.185 1.304 9.201 1.00 95.69 80 LEU A O 1
ATOM 644 N N . ALA A 1 81 ? -3.135 -0.540 9.944 1.00 95.88 81 ALA A N 1
ATOM 645 C CA . ALA A 1 81 ? -1.818 0.081 10.056 1.00 95.88 81 ALA A CA 1
ATOM 646 C C . ALA A 1 81 ? -1.321 0.583 8.690 1.00 95.88 81 ALA A C 1
ATOM 648 O O . ALA A 1 81 ? -0.815 1.700 8.566 1.00 95.88 81 ALA A O 1
ATOM 649 N N . LEU A 1 82 ? -1.539 -0.196 7.630 1.00 94.75 82 LEU A N 1
ATOM 650 C CA . LEU A 1 82 ? -1.217 0.231 6.274 1.00 94.75 82 LEU A CA 1
ATOM 651 C C . LEU A 1 82 ? -2.078 1.428 5.840 1.00 94.75 82 LEU A C 1
ATOM 653 O O . LEU A 1 82 ? -1.555 2.464 5.435 1.00 94.75 82 LEU A O 1
ATOM 657 N N . ALA A 1 83 ? -3.399 1.328 5.964 1.00 91.81 83 ALA A N 1
ATOM 658 C CA . ALA A 1 83 ? -4.327 2.354 5.497 1.00 91.81 83 ALA A CA 1
ATOM 659 C C . ALA A 1 83 ? -4.144 3.705 6.214 1.00 91.81 83 ALA A C 1
ATOM 661 O O . ALA A 1 83 ? -4.381 4.755 5.618 1.00 91.81 83 ALA A O 1
ATOM 662 N N . THR A 1 84 ? -3.696 3.695 7.472 1.00 92.75 84 THR A N 1
ATOM 663 C CA . THR A 1 84 ? -3.419 4.915 8.252 1.00 92.75 84 THR A CA 1
ATOM 664 C C . THR A 1 84 ? -2.101 5.598 7.880 1.00 92.75 84 THR A C 1
ATOM 666 O O . THR A 1 84 ? -1.982 6.811 8.055 1.00 92.75 84 THR A O 1
ATOM 669 N N . THR A 1 85 ? -1.127 4.862 7.339 1.00 93.44 85 THR A N 1
ATOM 670 C CA . THR A 1 85 ? 0.171 5.416 6.905 1.00 93.44 85 THR A CA 1
ATOM 671 C C . THR A 1 85 ? 0.167 5.894 5.453 1.00 93.44 85 THR A C 1
ATOM 673 O O . THR A 1 85 ? 0.988 6.728 5.064 1.00 93.44 85 THR A O 1
ATOM 676 N N . MET A 1 86 ? -0.771 5.408 4.641 1.00 89.75 86 MET A N 1
ATOM 677 C CA . MET A 1 86 ? -0.913 5.816 3.247 1.00 89.75 86 MET A CA 1
ATOM 678 C C . MET A 1 86 ? -1.409 7.261 3.112 1.00 89.75 86 MET A C 1
ATOM 680 O O . MET A 1 86 ? -2.258 7.742 3.862 1.00 89.75 86 MET A O 1
ATOM 684 N N . LYS A 1 87 ? -0.923 7.958 2.077 1.00 89.00 87 LYS A N 1
ATOM 685 C CA . LYS A 1 87 ? -1.472 9.263 1.699 1.00 89.00 87 LYS A CA 1
ATOM 686 C C . LYS A 1 87 ? -2.931 9.078 1.256 1.00 89.00 87 LYS A C 1
ATOM 688 O O . LYS A 1 87 ? -3.157 8.330 0.304 1.00 89.00 87 LYS A O 1
ATOM 693 N N . PRO A 1 88 ? -3.901 9.793 1.855 1.00 84.62 88 PRO A N 1
ATOM 694 C CA . PRO A 1 88 ? -5.287 9.710 1.421 1.00 84.62 88 PRO A CA 1
ATOM 695 C C . PRO A 1 88 ? -5.420 10.108 -0.050 1.00 84.62 88 PRO A C 1
ATOM 697 O O . PRO A 1 88 ? -4.993 11.197 -0.449 1.00 84.62 88 PRO A O 1
ATOM 700 N N . SER A 1 89 ? -6.027 9.232 -0.840 1.00 78.31 89 SER A N 1
ATOM 701 C CA . SER A 1 89 ? -6.466 9.503 -2.206 1.00 78.31 89 SER A CA 1
ATOM 702 C C . SER A 1 89 ? -7.995 9.529 -2.264 1.00 78.31 89 SER A C 1
ATOM 704 O O . SER A 1 89 ? -8.683 9.067 -1.351 1.00 78.31 89 SER A O 1
ATOM 706 N N . PHE A 1 90 ? -8.525 10.145 -3.316 1.00 78.25 90 PHE A N 1
ATOM 707 C CA . PHE A 1 90 ? -9.953 10.185 -3.604 1.00 78.25 90 PHE A CA 1
ATOM 708 C C . PHE A 1 90 ? -10.141 10.124 -5.119 1.00 78.25 90 PHE A C 1
ATOM 710 O O . PHE A 1 90 ? -9.510 10.895 -5.847 1.00 78.25 90 PHE A O 1
ATOM 717 N N . CYS A 1 91 ? -10.990 9.215 -5.580 1.00 71.31 91 CYS A N 1
ATOM 718 C CA . CYS A 1 91 ? -11.489 9.139 -6.944 1.00 71.31 91 CYS A CA 1
ATOM 719 C C . CYS A 1 91 ? -12.960 9.569 -6.970 1.00 71.31 91 CYS A C 1
ATOM 721 O O . CYS A 1 91 ? -13.713 9.292 -6.043 1.00 71.31 91 CYS A O 1
ATOM 723 N N . LEU A 1 92 ? -13.405 10.193 -8.064 1.00 75.00 92 LEU A N 1
ATOM 724 C CA . LEU A 1 92 ? -14.820 10.543 -8.255 1.00 75.00 92 LEU A CA 1
ATOM 725 C C . LEU A 1 92 ? -15.751 9.317 -8.261 1.00 75.00 92 LEU A C 1
ATOM 727 O O . LEU A 1 92 ? -16.941 9.456 -8.003 1.00 75.00 92 LEU A O 1
ATOM 731 N N . ALA A 1 93 ? -15.213 8.130 -8.555 1.00 76.81 93 ALA A N 1
ATOM 732 C CA . ALA A 1 93 ? -15.948 6.870 -8.513 1.00 76.81 93 ALA A CA 1
ATOM 733 C C . ALA A 1 93 ? -16.021 6.249 -7.103 1.00 76.81 93 ALA A C 1
ATOM 735 O O . ALA A 1 93 ? -16.729 5.258 -6.915 1.00 76.81 93 ALA A O 1
ATOM 736 N N . ASP A 1 94 ? -15.307 6.802 -6.116 1.00 79.12 94 ASP A N 1
ATOM 737 C CA . ASP A 1 94 ? -15.305 6.259 -4.761 1.00 79.12 94 ASP A CA 1
ATOM 738 C C . ASP A 1 94 ? -16.594 6.645 -4.034 1.00 79.12 94 ASP A C 1
ATOM 740 O O . ASP A 1 94 ? -16.880 7.818 -3.794 1.00 79.12 94 ASP A O 1
ATOM 744 N N . VAL A 1 95 ? -17.354 5.636 -3.606 1.00 79.88 95 VAL A N 1
ATOM 745 C CA . VAL A 1 95 ? -18.582 5.829 -2.815 1.00 79.88 95 VAL A CA 1
ATOM 746 C C . VAL A 1 95 ? -18.268 6.384 -1.417 1.00 79.88 95 VAL A C 1
ATOM 748 O O . VAL A 1 95 ? -19.113 7.032 -0.801 1.00 79.88 95 VAL A O 1
ATOM 751 N N . LEU A 1 96 ? -17.050 6.151 -0.906 1.00 82.44 96 LEU A N 1
ATOM 752 C CA . LEU A 1 96 ? -16.649 6.524 0.448 1.00 82.44 96 LEU A CA 1
ATOM 753 C C . LEU A 1 96 ? -15.281 7.230 0.466 1.00 82.44 96 LEU A C 1
ATOM 755 O O . LEU A 1 96 ? -14.275 6.629 0.091 1.00 82.44 96 LEU A O 1
ATOM 759 N N . PRO A 1 97 ? -15.195 8.470 0.981 1.00 86.81 97 PRO A N 1
ATOM 760 C CA . PRO A 1 97 ? -13.918 9.140 1.196 1.00 86.81 97 PRO A CA 1
ATOM 761 C C . PRO A 1 97 ? -12.994 8.354 2.136 1.00 86.81 97 PRO A C 1
ATOM 763 O O . PRO A 1 97 ? -13.426 7.865 3.181 1.00 86.81 97 PRO A O 1
ATOM 766 N N . CYS A 1 98 ? -11.694 8.336 1.835 1.00 87.81 98 CYS A N 1
ATOM 767 C CA . CYS A 1 98 ? -10.682 7.577 2.582 1.00 87.81 98 CYS A CA 1
ATOM 768 C C . CYS A 1 98 ? -10.689 7.861 4.106 1.00 87.81 98 CYS A C 1
ATOM 770 O O . CYS A 1 98 ? -10.627 6.946 4.923 1.00 87.81 98 CYS A O 1
ATOM 772 N N . LYS A 1 99 ? -10.886 9.123 4.520 1.00 87.56 99 LYS A N 1
ATOM 773 C CA . LYS A 1 99 ? -11.001 9.489 5.948 1.00 87.56 99 LYS A CA 1
ATOM 774 C C . LYS A 1 99 ? -12.221 8.877 6.642 1.00 87.56 99 LYS A C 1
ATOM 776 O O . LYS A 1 99 ? -12.159 8.600 7.835 1.00 87.56 99 LYS A O 1
ATOM 781 N N . LEU A 1 100 ? -13.337 8.729 5.928 1.00 90.00 100 LEU A N 1
ATOM 78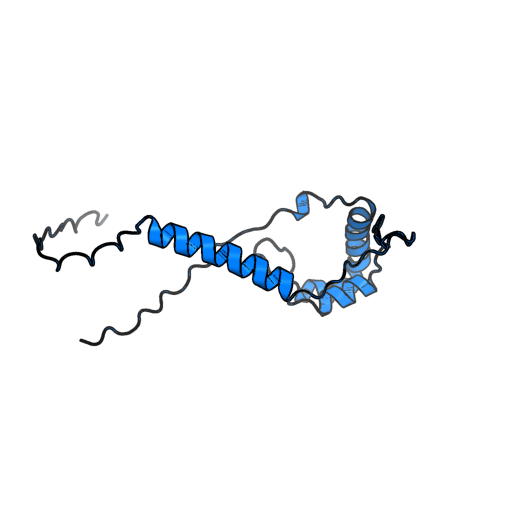2 C CA . LEU A 1 100 ? -14.535 8.086 6.469 1.00 90.00 100 LEU A CA 1
ATOM 783 C C . LEU A 1 100 ? -14.350 6.574 6.533 1.00 90.00 100 LEU A C 1
ATOM 785 O O . LEU A 1 100 ? -14.710 5.985 7.544 1.00 90.00 100 LEU A O 1
ATOM 789 N N . LEU A 1 101 ? -13.722 5.981 5.514 1.00 90.12 101 LEU A N 1
ATOM 790 C CA . LEU A 1 101 ? -13.373 4.560 5.494 1.00 90.12 101 LEU A CA 1
ATOM 791 C C . LEU A 1 101 ? -12.572 4.150 6.736 1.00 90.12 101 LEU A C 1
ATOM 793 O O . LEU A 1 101 ? -12.918 3.163 7.376 1.00 90.12 101 LEU A O 1
ATOM 797 N N . LEU A 1 102 ? -11.578 4.952 7.131 1.00 92.44 102 LEU A N 1
ATOM 798 C CA . LEU A 1 102 ? -10.799 4.711 8.351 1.00 92.44 102 LEU A CA 1
ATOM 799 C C . LEU A 1 102 ? -11.647 4.784 9.630 1.00 92.44 102 LEU A C 1
ATOM 801 O O . LEU A 1 102 ? -11.460 3.976 10.530 1.00 92.44 102 LEU A O 1
ATOM 805 N N . LYS A 1 103 ? -12.606 5.716 9.713 1.00 93.19 103 LYS A N 1
ATOM 806 C CA . LYS A 1 103 ? -13.481 5.857 10.893 1.00 93.19 103 LYS A CA 1
ATOM 807 C C . LYS A 1 103 ? -14.447 4.690 11.077 1.00 93.19 103 LYS A C 1
ATOM 809 O O . LYS A 1 103 ? -14.856 4.426 12.198 1.00 93.19 103 LYS A O 1
ATOM 814 N N . VAL A 1 104 ? -14.849 4.040 9.987 1.00 94.19 104 VAL A N 1
ATOM 815 C CA . VAL A 1 104 ? -15.772 2.893 10.024 1.00 94.19 104 VAL A CA 1
ATOM 816 C C . VAL A 1 104 ? -15.043 1.555 9.908 1.00 94.19 104 VAL A C 1
ATOM 818 O O . VAL A 1 104 ? -15.691 0.510 9.825 1.00 94.19 104 VAL A O 1
ATOM 821 N N . PHE A 1 105 ? -13.705 1.572 9.891 1.00 94.25 105 PHE A N 1
ATOM 822 C CA . PHE A 1 105 ? -12.898 0.396 9.593 1.00 94.25 105 PHE A CA 1
ATOM 823 C C . PHE A 1 105 ? -13.124 -0.740 10.587 1.00 94.25 105 PHE A C 1
ATOM 825 O O . PHE A 1 105 ? -13.160 -1.887 10.169 1.00 94.25 105 PHE A O 1
ATOM 832 N N . ASP A 1 106 ? -13.390 -0.455 11.860 1.00 94.56 106 ASP A N 1
ATOM 833 C CA . ASP A 1 106 ? -13.689 -1.500 12.849 1.00 94.56 106 ASP A CA 1
ATOM 834 C C . ASP A 1 106 ? -14.894 -2.363 12.448 1.00 94.56 106 ASP A C 1
ATOM 836 O O . ASP A 1 106 ? -14.920 -3.566 12.693 1.00 94.56 106 ASP A O 1
ATOM 840 N N . THR A 1 107 ? -15.875 -1.762 11.768 1.00 95.69 107 THR A N 1
ATOM 841 C CA . THR A 1 107 ? -17.081 -2.458 11.299 1.00 95.69 107 THR A CA 1
ATOM 842 C C . THR A 1 107 ? -16.854 -3.180 9.969 1.00 95.69 107 THR A C 1
ATOM 844 O O . THR A 1 107 ? -17.339 -4.295 9.774 1.00 95.69 107 THR A O 1
ATOM 847 N N . ILE A 1 108 ? -16.133 -2.560 9.029 1.00 94.38 108 ILE A N 1
ATOM 848 C CA . ILE A 1 108 ? -15.956 -3.107 7.670 1.00 94.38 108 ILE A CA 1
ATOM 849 C C . ILE A 1 108 ? -14.679 -3.942 7.501 1.00 94.38 108 ILE A C 1
ATOM 851 O O . ILE A 1 108 ? -14.551 -4.689 6.533 1.00 94.38 108 ILE A O 1
ATOM 855 N N . GLY A 1 109 ? -13.737 -3.839 8.431 1.00 95.25 109 GLY A N 1
ATOM 856 C CA . GLY A 1 109 ? -12.408 -4.440 8.391 1.00 95.25 109 GLY A CA 1
ATOM 857 C C . GLY A 1 109 ? -12.412 -5.955 8.187 1.00 95.25 109 GLY A C 1
ATOM 858 O O . GLY A 1 109 ? -11.633 -6.423 7.352 1.00 95.25 109 GLY A O 1
ATOM 859 N N . PRO A 1 110 ? -13.322 -6.733 8.811 1.00 96.56 110 PRO A N 1
ATOM 860 C CA . PRO A 1 110 ? -13.429 -8.165 8.533 1.00 96.56 110 PRO A CA 1
ATOM 861 C C . PRO A 1 110 ? -13.747 -8.460 7.060 1.00 96.56 110 PRO A C 1
ATOM 863 O O . PRO A 1 110 ? -13.179 -9.378 6.464 1.00 96.56 110 PRO A O 1
ATOM 866 N N . TRP A 1 111 ? -14.608 -7.650 6.438 1.00 94.88 111 TRP A N 1
ATOM 867 C CA . TRP A 1 111 ? -14.985 -7.787 5.030 1.00 94.88 111 TRP A CA 1
ATOM 868 C C . TRP A 1 111 ? -13.850 -7.385 4.095 1.00 94.88 111 TRP A C 1
ATOM 870 O O . TRP A 1 111 ? -13.555 -8.115 3.151 1.00 94.88 111 TRP A O 1
ATOM 880 N N . VAL A 1 112 ? -13.172 -6.272 4.388 1.00 93.88 112 VAL A N 1
ATOM 881 C CA . VAL A 1 112 ? -11.984 -5.828 3.641 1.00 93.88 112 VAL A CA 1
ATOM 882 C C . VAL A 1 112 ? -10.887 -6.898 3.695 1.00 93.88 112 VAL A C 1
ATOM 884 O O . VAL A 1 112 ? -10.330 -7.272 2.666 1.00 93.88 112 VAL A O 1
ATOM 887 N N . THR A 1 113 ? -10.636 -7.471 4.873 1.00 96.06 113 THR A N 1
ATOM 888 C CA . THR A 1 113 ? -9.651 -8.548 5.067 1.00 96.06 113 THR A CA 1
ATOM 889 C C . THR A 1 113 ? -10.010 -9.793 4.255 1.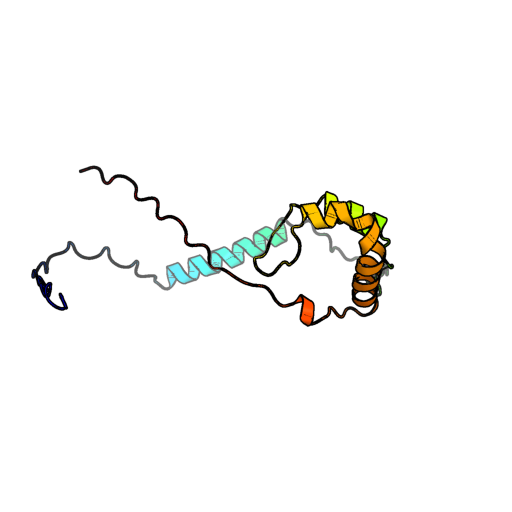00 96.06 113 THR A C 1
ATOM 891 O O . THR A 1 113 ? -9.170 -10.352 3.544 1.00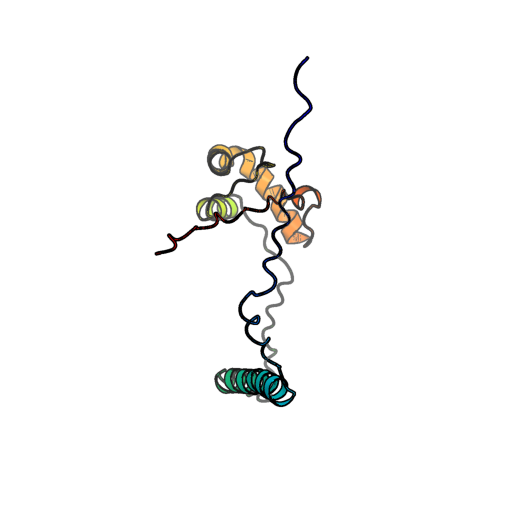 96.06 113 THR A O 1
ATOM 894 N N . LYS A 1 114 ? -11.285 -10.201 4.295 1.00 95.00 114 LYS A N 1
ATOM 895 C CA . LYS A 1 114 ? -11.812 -11.330 3.514 1.00 95.00 114 LYS A CA 1
ATOM 896 C C . LYS A 1 114 ? -11.752 -11.087 2.005 1.00 95.00 114 LYS A C 1
ATOM 898 O O . LYS A 1 114 ? -11.749 -12.050 1.249 1.00 95.00 114 LYS A O 1
ATOM 903 N N . LEU A 1 115 ? -11.698 -9.834 1.567 1.00 93.50 115 LEU A N 1
ATOM 904 C CA . LEU A 1 115 ? -11.584 -9.468 0.161 1.00 93.50 115 LEU A CA 1
ATOM 905 C C . LEU A 1 115 ? -10.134 -9.503 -0.347 1.00 93.50 115 LEU A C 1
ATOM 907 O O . LEU A 1 115 ? -9.874 -9.934 -1.471 1.00 93.50 115 LEU A O 1
ATOM 911 N N . ILE A 1 116 ? -9.185 -9.084 0.491 1.00 94.94 116 ILE A N 1
ATOM 912 C CA . ILE A 1 116 ? -7.759 -9.024 0.144 1.00 94.94 116 ILE A CA 1
ATOM 913 C C . ILE A 1 116 ? -7.129 -10.423 0.137 1.00 94.94 116 ILE A C 1
ATOM 915 O O . ILE A 1 116 ? -6.465 -10.793 -0.832 1.00 94.94 116 ILE A O 1
ATOM 919 N N . ASN A 1 117 ? -7.365 -11.227 1.178 1.00 96.06 117 ASN A N 1
ATOM 920 C CA . ASN A 1 117 ? -6.684 -12.515 1.353 1.00 96.06 117 ASN A CA 1
ATOM 921 C C . ASN A 1 117 ? -6.872 -13.514 0.196 1.00 96.06 117 ASN A C 1
ATOM 923 O O . ASN A 1 117 ? -5.882 -14.115 -0.212 1.00 96.06 117 ASN A O 1
ATOM 927 N N . PRO A 1 118 ? -8.062 -13.678 -0.413 1.00 94.25 118 PRO A N 1
ATOM 928 C CA . PRO A 1 118 ? -8.214 -14.523 -1.598 1.00 94.25 118 PRO A CA 1
ATOM 929 C C . PRO A 1 118 ? -7.348 -14.074 -2.778 1.00 94.25 118 PRO A C 1
ATOM 931 O O . PRO A 1 118 ? -6.829 -14.917 -3.508 1.00 94.25 118 PRO A O 1
ATOM 934 N N . SER A 1 119 ? -7.155 -12.761 -2.949 1.00 93.88 119 SER A N 1
ATOM 935 C CA . SER A 1 119 ? -6.292 -12.220 -4.006 1.00 93.88 119 SER A CA 1
ATOM 936 C C . SER A 1 119 ? -4.821 -12.533 -3.731 1.00 93.88 119 SER A C 1
ATOM 938 O O . SER A 1 119 ? -4.099 -12.912 -4.646 1.00 93.88 119 SER A O 1
ATOM 940 N N . LEU A 1 120 ? -4.391 -12.434 -2.470 1.00 93.94 120 LEU A N 1
ATOM 941 C CA . LEU A 1 120 ? -3.035 -12.796 -2.043 1.00 93.94 120 LEU A CA 1
ATOM 942 C C . LEU A 1 120 ? -2.764 -14.303 -2.176 1.00 93.94 120 LEU A C 1
ATOM 944 O O . LEU A 1 120 ? -1.682 -14.696 -2.596 1.00 93.94 120 LEU A O 1
ATOM 948 N N . LEU A 1 121 ? -3.752 -15.145 -1.866 1.00 93.38 121 LEU A N 1
ATOM 949 C CA . LEU A 1 121 ? -3.627 -16.603 -1.956 1.00 93.38 121 LEU A CA 1
ATOM 950 C C . LEU A 1 121 ? -3.629 -17.114 -3.402 1.00 93.38 121 LEU A C 1
ATOM 952 O O . LEU A 1 121 ? -2.888 -18.036 -3.724 1.00 93.38 121 LEU A O 1
ATOM 956 N N . SER A 1 122 ? -4.473 -16.545 -4.267 1.00 91.81 122 SER A N 1
ATOM 957 C CA . SER A 1 122 ? -4.630 -17.003 -5.658 1.00 91.81 122 SER A CA 1
ATOM 958 C C . SER A 1 122 ? -3.759 -16.254 -6.668 1.00 91.81 122 SER A C 1
ATOM 960 O O . SER A 1 122 ? -3.625 -16.699 -7.805 1.00 91.81 122 SER A O 1
ATOM 962 N N . GLY A 1 123 ? -3.227 -15.087 -6.299 1.00 90.56 123 GLY A N 1
ATOM 963 C CA . GLY A 1 123 ? -2.594 -14.155 -7.234 1.00 90.56 123 GLY A CA 1
ATOM 964 C C . 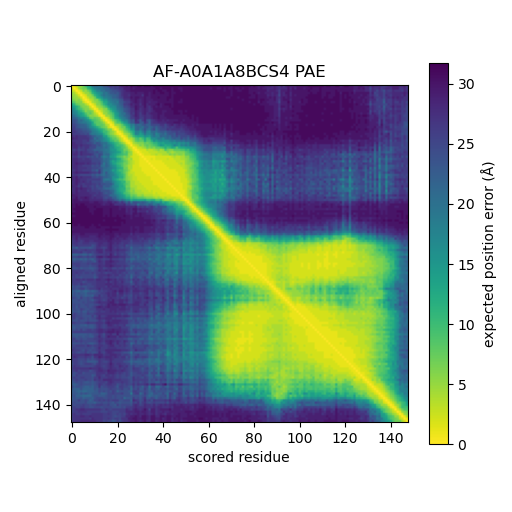GLY A 1 123 ? -3.578 -13.459 -8.186 1.00 90.56 123 GLY A C 1
ATOM 965 O O . GLY A 1 123 ? -3.150 -12.764 -9.107 1.00 90.56 123 GLY A O 1
ATOM 966 N N . VAL A 1 124 ? -4.894 -13.621 -7.996 1.00 90.94 124 VAL A N 1
ATOM 967 C CA . VAL A 1 124 ? -5.924 -13.074 -8.890 1.00 90.94 124 VAL A CA 1
ATOM 968 C C . VAL A 1 124 ? -6.695 -11.954 -8.202 1.00 90.94 124 VAL A C 1
ATOM 970 O O . VAL A 1 124 ? -7.416 -12.177 -7.235 1.00 90.94 124 VAL A O 1
ATOM 973 N N . PHE A 1 125 ? -6.602 -10.741 -8.752 1.00 88.94 125 PHE A N 1
ATOM 974 C CA . PHE A 1 125 ? -7.372 -9.592 -8.275 1.00 88.94 125 PHE A CA 1
ATOM 975 C C . PHE A 1 125 ? -8.707 -9.439 -9.033 1.00 88.94 125 PHE A C 1
ATOM 977 O O . PHE A 1 125 ? -8.692 -9.472 -10.276 1.00 88.94 125 PHE A O 1
ATOM 984 N N . PRO A 1 126 ? -9.846 -9.227 -8.339 1.00 87.25 126 PRO A N 1
ATOM 985 C CA . PRO A 1 126 ? -11.161 -9.102 -8.969 1.00 87.25 126 PRO A CA 1
ATOM 986 C C . PRO A 1 126 ? -11.219 -8.011 -10.045 1.00 87.25 126 PRO A C 1
ATOM 988 O O . PRO A 1 126 ? -10.715 -6.903 -9.864 1.00 87.25 126 PRO A O 1
ATOM 991 N N . SER A 1 127 ? -11.867 -8.304 -11.176 1.00 87.00 127 SER A N 1
ATOM 992 C CA . SER A 1 127 ? -11.985 -7.363 -12.302 1.00 87.00 127 SER A CA 1
ATOM 993 C C . SER A 1 127 ? -12.790 -6.109 -11.955 1.00 87.00 127 SER A C 1
ATOM 995 O O . SER A 1 127 ? -12.458 -5.028 -12.435 1.00 87.00 127 SER A O 1
ATOM 997 N N . CYS A 1 128 ? -13.791 -6.226 -11.080 1.00 81.50 128 CYS A N 1
ATOM 998 C CA . CYS A 1 128 ? -14.609 -5.103 -10.618 1.00 81.50 128 CYS A CA 1
ATOM 999 C C . CYS A 1 128 ? -13.800 -4.007 -9.904 1.00 81.50 128 CYS A C 1
ATOM 1001 O O . CYS A 1 128 ? -14.211 -2.853 -9.917 1.00 81.50 128 CYS A O 1
ATOM 1003 N N . PHE A 1 129 ? -12.632 -4.336 -9.346 1.00 77.06 129 PHE A N 1
ATOM 1004 C CA . PHE A 1 129 ? -11.744 -3.375 -8.684 1.00 77.06 129 PHE A CA 1
ATOM 1005 C C . PHE A 1 129 ? -10.660 -2.799 -9.602 1.00 77.06 129 PHE A C 1
ATOM 1007 O O . PHE A 1 129 ? -9.848 -1.993 -9.159 1.00 77.06 129 PHE A O 1
ATOM 1014 N N . LYS A 1 130 ? -10.624 -3.194 -10.881 1.00 78.38 130 LYS A N 1
ATOM 1015 C CA . LYS A 1 130 ? -9.668 -2.662 -11.870 1.00 78.38 130 LYS A CA 1
ATOM 1016 C C . LYS A 1 130 ? -10.181 -1.410 -12.580 1.00 78.38 130 LYS A C 1
ATOM 1018 O O . LYS A 1 130 ? -9.440 -0.794 -13.341 1.00 78.38 130 LYS A O 1
ATOM 1023 N N . HIS A 1 131 ? -11.445 -1.051 -12.372 1.00 80.12 131 HIS A N 1
ATOM 1024 C CA . HIS A 1 131 ? -12.042 0.113 -13.005 1.00 80.12 131 HIS A CA 1
ATOM 1025 C C . HIS A 1 131 ? -11.613 1.393 -12.278 1.00 80.12 131 HIS A C 1
ATOM 1027 O O . HIS A 1 131 ? -11.868 1.548 -11.087 1.00 80.12 131 HIS A O 1
ATOM 1033 N N . VAL A 1 132 ? -10.986 2.322 -13.001 1.00 75.38 132 VAL A N 1
ATOM 1034 C CA . VAL A 1 132 ? -10.562 3.626 -12.477 1.00 75.38 132 VAL A CA 1
ATOM 1035 C C . VAL A 1 132 ? -10.977 4.734 -13.439 1.00 75.38 132 VAL A C 1
ATOM 1037 O O . VAL A 1 132 ? -10.893 4.574 -14.656 1.00 75.38 132 VAL A O 1
ATOM 1040 N N . PHE A 1 133 ? -11.426 5.866 -12.895 1.00 77.12 133 PHE A N 1
ATOM 1041 C CA . PHE A 1 133 ? -11.698 7.063 -13.683 1.00 77.12 133 PHE A CA 1
ATOM 1042 C C . PHE A 1 133 ? -10.407 7.871 -13.851 1.00 77.12 133 PHE A C 1
ATOM 1044 O O . PHE A 1 133 ? -9.791 8.272 -12.863 1.00 77.12 133 PHE A O 1
ATOM 1051 N N . VAL A 1 134 ? -9.990 8.101 -15.097 1.00 74.94 134 VAL A N 1
ATOM 1052 C CA . VAL A 1 134 ? -8.806 8.906 -15.418 1.00 74.94 134 VAL A CA 1
ATOM 1053 C C . VAL A 1 134 ? -9.269 10.251 -15.954 1.00 74.94 134 VAL A C 1
ATOM 1055 O O . VAL A 1 134 ? -9.773 10.335 -17.070 1.00 74.94 134 VAL A O 1
ATOM 1058 N N . GLU A 1 135 ? -9.069 11.306 -15.167 1.00 74.56 135 GLU A N 1
ATOM 1059 C CA . GLU A 1 135 ? -9.312 12.677 -15.607 1.00 74.56 135 GLU A CA 1
ATOM 1060 C C . GLU A 1 135 ? -7.974 13.357 -15.946 1.00 74.56 135 GLU A C 1
ATOM 1062 O O . GLU A 1 135 ? -7.128 13.532 -15.060 1.00 74.56 135 GLU A O 1
ATOM 1067 N N . PRO A 1 136 ? -7.724 13.723 -17.217 1.00 77.12 136 PRO A N 1
ATOM 1068 C CA . PRO A 1 136 ? -6.510 14.435 -17.593 1.00 77.12 136 PRO A CA 1
ATOM 1069 C C . PRO A 1 136 ? -6.465 15.819 -16.934 1.00 77.12 136 PRO A C 1
ATOM 1071 O O . PRO A 1 136 ? -7.282 16.690 -17.223 1.00 77.12 136 PRO A O 1
ATOM 1074 N N . LEU A 1 137 ? -5.474 16.057 -16.073 1.00 77.31 137 LEU A N 1
ATOM 1075 C CA . LEU A 1 137 ? -5.281 17.371 -15.459 1.00 77.31 137 LEU A CA 1
ATOM 1076 C C . LEU A 1 137 ? -4.624 18.336 -16.457 1.00 77.31 137 LEU A C 1
ATOM 1078 O O . LEU A 1 137 ? -3.461 18.167 -16.833 1.00 77.31 137 LEU A O 1
ATOM 1082 N N . LEU A 1 138 ? -5.342 19.390 -16.856 1.00 80.12 138 LEU A N 1
ATOM 1083 C CA . LEU A 1 138 ? -4.776 20.468 -17.670 1.00 80.12 138 LEU A CA 1
ATOM 1084 C C . LEU A 1 138 ? -3.764 21.281 -16.846 1.00 80.12 138 LEU A C 1
ATOM 1086 O O . LEU A 1 138 ? -4.104 21.888 -15.827 1.00 80.12 138 LEU A O 1
ATOM 1090 N N . LYS A 1 139 ? -2.505 21.339 -17.299 1.00 73.31 139 LYS A N 1
ATOM 1091 C CA . LYS A 1 139 ? -1.508 22.247 -16.713 1.00 73.31 139 LYS A CA 1
ATOM 1092 C C . LYS A 1 139 ? -1.943 23.692 -16.962 1.00 73.31 139 LYS A C 1
ATOM 1094 O O . LYS A 1 139 ? -2.125 24.093 -18.108 1.00 73.31 139 LYS A O 1
ATOM 1099 N N . LYS A 1 140 ? -2.036 24.504 -15.902 1.00 72.31 140 LYS A N 1
ATOM 1100 C CA . LYS A 1 140 ? -2.158 25.963 -16.046 1.00 72.31 140 LYS A CA 1
ATOM 1101 C C . LYS A 1 140 ? -0.949 26.482 -16.828 1.00 72.31 140 LYS A C 1
ATOM 1103 O O . LYS A 1 140 ? 0.183 26.367 -16.356 1.00 72.31 140 LYS A O 1
ATOM 1108 N N . ILE A 1 141 ? -1.189 27.063 -18.003 1.00 65.88 141 ILE A N 1
ATOM 1109 C CA . ILE A 1 141 ? -0.161 27.776 -18.763 1.00 65.88 141 ILE A CA 1
ATOM 1110 C C . ILE A 1 141 ? 0.211 29.009 -17.936 1.00 65.88 141 ILE A C 1
ATOM 1112 O O . ILE A 1 141 ? -0.592 29.926 -17.776 1.00 65.88 141 ILE A O 1
ATOM 1116 N N . LYS A 1 142 ? 1.414 29.019 -17.354 1.00 66.69 142 LYS A N 1
ATOM 1117 C CA . LYS A 1 142 ? 1.968 30.225 -16.735 1.00 66.69 142 LYS A CA 1
ATOM 1118 C C . LYS A 1 142 ? 2.392 31.158 -17.868 1.00 66.69 142 LYS A C 1
ATOM 1120 O O . LYS A 1 142 ? 3.489 31.019 -18.396 1.00 66.69 142 LYS A O 1
ATOM 1125 N N . PHE A 1 143 ? 1.509 32.067 -18.268 1.00 61.81 143 PHE A N 1
ATOM 1126 C CA . PHE A 1 143 ? 1.867 33.175 -19.151 1.00 61.81 143 PHE A CA 1
ATOM 1127 C C . PHE A 1 143 ? 2.806 34.105 -18.362 1.00 61.81 143 PHE A C 1
ATOM 1129 O O . PHE A 1 143 ? 2.372 34.796 -17.442 1.00 61.81 143 PHE A O 1
ATOM 1136 N N . GLY A 1 144 ? 4.113 34.042 -18.629 1.00 60.72 144 GLY A N 1
ATOM 1137 C CA . GLY A 1 144 ? 5.067 35.031 -18.117 1.00 60.72 144 GLY A CA 1
ATOM 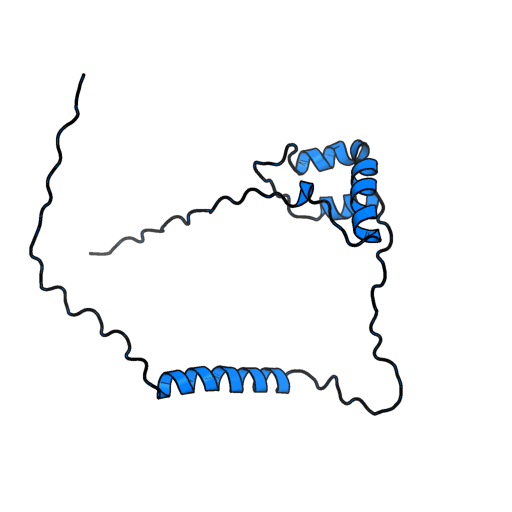1138 C C . GLY A 1 144 ? 4.876 36.367 -18.847 1.00 60.72 144 GLY A C 1
ATOM 1139 O O . GLY A 1 144 ? 4.481 36.350 -20.014 1.00 60.72 144 GLY A O 1
ATOM 1140 N N . PRO A 1 145 ? 5.122 37.524 -18.204 1.00 56.91 145 PRO A N 1
ATOM 1141 C CA . PRO A 1 145 ? 4.953 38.811 -18.862 1.00 56.91 145 PRO A CA 1
ATOM 1142 C C . PRO A 1 145 ? 6.023 38.971 -19.945 1.00 56.91 145 PRO A C 1
ATOM 1144 O O . PRO A 1 145 ? 7.221 38.980 -19.657 1.00 56.91 145 PRO A O 1
ATOM 1147 N N . SER A 1 146 ? 5.589 39.102 -21.196 1.00 52.72 146 SER A N 1
ATOM 1148 C CA . SER A 1 146 ? 6.434 39.579 -22.285 1.00 52.72 146 SER A CA 1
ATOM 1149 C C . SER A 1 146 ? 6.844 41.019 -21.973 1.00 52.72 146 SER A C 1
ATOM 1151 O O . SER A 1 146 ? 5.998 41.913 -21.978 1.00 52.72 146 SER A O 1
ATOM 1153 N N . ARG A 1 147 ? 8.124 41.244 -21.658 1.00 44.81 147 ARG A N 1
ATOM 1154 C CA . ARG A 1 147 ? 8.697 42.594 -21.627 1.00 44.81 147 ARG A CA 1
ATOM 1155 C C . ARG A 1 147 ? 8.834 43.079 -23.071 1.00 44.81 147 ARG A C 1
ATOM 1157 O O . ARG A 1 147 ? 9.601 42.488 -23.828 1.00 44.81 147 ARG A O 1
ATOM 1164 N N . SER A 1 148 ? 8.042 44.090 -23.421 1.00 55.72 148 SER A N 1
ATOM 1165 C CA . SER A 1 148 ? 8.294 45.007 -24.539 1.00 55.72 148 SER A CA 1
ATOM 1166 C C . SER A 1 148 ? 9.453 45.934 -24.212 1.00 55.72 148 SER A C 1
ATOM 1168 O O . SER A 1 148 ? 9.489 46.372 -23.036 1.00 55.72 148 SER A O 1
#

Foldseek 3Di:
DDDDDDDPDPPPDPPPDDPPDPPDPPCDPVNVVVVVVVVVVVVVVVVVPPPCPDPPDPDDDPPPPVPCPADDQDALVNVLVVLVPDDFDDAPPDPDGSVVCSVCSVVCSVVVSVQVRVCRGVVDHDPVVVDGDDDDDDDDPPPDDDDD

Radius of gyration: 30.32 Å; Cα contacts (8 Å, |Δi|>4): 41; chains: 1; bounding box: 68×70×59 Å

Secondary structure (DSSP, 8-state):
----------------------------HHHHHHHHHHHHHHHHHHHHHS-------SS-----------PPPPPHHHHHHHHHHSPP---TT-SS-HHHHHHTHHHHHHHHHHHHHHHHHHS---GGGS-------PPP--------

Mean predicted aligned error: 18.6 Å